Protein AF-A0A7X8FZ87-F1 (afdb_monomer_lite)

Structure (mmCIF, N/CA/C/O backbone):
data_AF-A0A7X8FZ87-F1
#
_entry.id   AF-A0A7X8FZ87-F1
#
loop_
_atom_site.group_PDB
_atom_site.id
_atom_site.type_symbol
_atom_site.label_atom_id
_atom_site.label_alt_id
_atom_site.label_comp_id
_atom_site.label_asym_id
_atom_site.label_entity_id
_atom_site.label_seq_id
_atom_site.pdbx_PDB_ins_code
_atom_site.Cartn_x
_atom_site.Cartn_y
_atom_site.Cartn_z
_atom_site.occupancy
_atom_site.B_iso_or_equiv
_atom_site.auth_seq_id
_atom_site.auth_comp_id
_atom_site.auth_asym_id
_atom_site.auth_at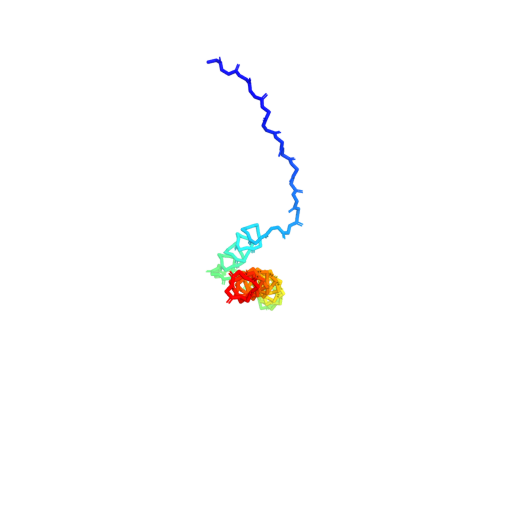om_id
_atom_site.pdbx_PDB_model_num
ATOM 1 N N . MET A 1 1 ? 29.331 23.517 12.431 1.00 38.16 1 MET A N 1
ATOM 2 C CA . MET A 1 1 ? 28.522 24.680 12.017 1.00 38.16 1 MET A CA 1
ATOM 3 C C . MET A 1 1 ? 28.381 24.589 10.506 1.00 38.16 1 MET A C 1
ATOM 5 O O . MET A 1 1 ? 29.303 24.949 9.794 1.00 38.16 1 MET A O 1
ATOM 9 N N . GLU A 1 2 ? 27.503 23.710 10.024 1.00 37.75 2 GLU A N 1
ATOM 10 C CA . GLU A 1 2 ? 26.068 23.976 9.784 1.00 37.75 2 GLU A CA 1
ATOM 11 C C . GLU A 1 2 ? 25.847 25.066 8.733 1.00 37.75 2 GLU A C 1
ATOM 13 O O . GLU A 1 2 ? 26.096 26.236 9.007 1.00 37.75 2 GLU A O 1
ATOM 18 N N . ASN A 1 3 ? 25.391 24.667 7.537 1.00 38.38 3 ASN A N 1
ATOM 19 C CA . ASN A 1 3 ? 24.030 24.937 7.033 1.00 38.38 3 ASN A CA 1
ATOM 20 C C . ASN A 1 3 ? 23.923 24.530 5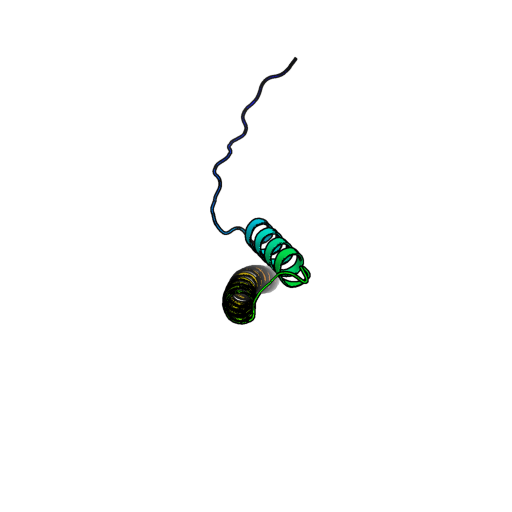.546 1.00 38.38 3 ASN A C 1
ATOM 22 O O . ASN A 1 3 ? 24.730 24.974 4.740 1.00 38.38 3 ASN A O 1
ATOM 26 N N . THR A 1 4 ? 23.100 23.564 5.110 1.00 40.88 4 THR A N 1
ATOM 27 C CA . THR A 1 4 ? 21.621 23.377 5.107 1.00 40.88 4 THR A CA 1
ATOM 28 C C . THR A 1 4 ? 21.040 23.623 3.715 1.00 40.88 4 THR A C 1
ATOM 30 O O . THR A 1 4 ? 21.198 24.719 3.180 1.00 40.88 4 THR A O 1
ATOM 33 N N . LYS A 1 5 ? 20.303 22.616 3.221 1.00 41.09 5 LYS A N 1
ATOM 34 C CA . LYS A 1 5 ? 19.101 22.614 2.347 1.00 41.09 5 LYS A CA 1
ATOM 35 C C . LYS A 1 5 ? 19.010 21.165 1.833 1.00 41.09 5 LYS A C 1
ATOM 37 O O . LYS A 1 5 ? 19.789 20.801 0.972 1.00 41.09 5 LYS A O 1
ATOM 42 N N . LYS A 1 6 ? 18.309 20.190 2.428 1.00 45.91 6 LYS A N 1
ATOM 43 C CA . LYS A 1 6 ? 16.940 20.089 2.973 1.00 45.91 6 LYS A CA 1
ATOM 44 C C . LYS A 1 6 ? 15.858 20.534 1.988 1.00 45.91 6 LYS A C 1
ATOM 46 O O . LYS A 1 6 ? 15.016 21.363 2.316 1.00 45.91 6 LYS A O 1
ATOM 51 N N . ASP A 1 7 ? 15.858 19.916 0.810 1.00 40.12 7 ASP A N 1
ATOM 52 C CA . ASP A 1 7 ? 14.701 19.880 -0.088 1.00 40.12 7 ASP A CA 1
ATOM 53 C C . ASP A 1 7 ? 13.645 18.923 0.478 1.00 40.12 7 ASP A C 1
ATOM 55 O O . ASP A 1 7 ? 13.465 17.787 0.053 1.00 40.12 7 ASP A O 1
ATOM 59 N N . ASN A 1 8 ? 12.961 19.394 1.520 1.00 43.66 8 ASN A N 1
ATOM 60 C CA . ASN A 1 8 ? 11.878 18.685 2.184 1.00 43.66 8 ASN A CA 1
ATOM 61 C C . ASN A 1 8 ? 10.578 18.896 1.399 1.00 43.66 8 ASN A C 1
ATOM 63 O O . ASN A 1 8 ? 9.665 19.589 1.851 1.00 43.66 8 ASN A O 1
ATOM 67 N N . LYS A 1 9 ? 10.486 18.326 0.196 1.00 44.09 9 LYS A N 1
ATOM 68 C CA . LYS A 1 9 ? 9.187 18.136 -0.449 1.00 44.09 9 LYS A CA 1
ATOM 69 C C . LYS A 1 9 ? 8.613 16.846 0.128 1.00 44.09 9 LYS A C 1
ATOM 71 O O . LYS A 1 9 ? 8.866 15.784 -0.418 1.00 44.09 9 LYS A O 1
ATOM 76 N N . LYS A 1 10 ? 7.881 16.947 1.247 1.00 42.44 10 LYS A N 1
ATOM 77 C CA . LYS A 1 10 ? 7.032 15.864 1.781 1.00 42.44 10 LYS A CA 1
ATOM 78 C C . LYS A 1 10 ? 6.075 15.414 0.674 1.00 42.44 10 LYS A C 1
ATOM 80 O O . LYS A 1 10 ? 5.006 16.003 0.492 1.00 42.44 10 LYS A O 1
ATOM 85 N N . SER A 1 11 ? 6.489 14.446 -0.132 1.00 47.00 11 SER A N 1
ATOM 86 C CA . SER A 1 11 ? 5.661 13.846 -1.163 1.00 47.00 11 SER A CA 1
ATOM 87 C C . SER A 1 11 ? 4.805 12.801 -0.483 1.00 47.00 11 SER A C 1
ATOM 89 O O . SER A 1 11 ? 5.179 11.638 -0.484 1.00 47.00 11 SER A O 1
ATOM 91 N N . LYS A 1 12 ? 3.673 13.232 0.086 1.00 52.03 12 LYS A N 1
ATOM 92 C CA . LYS A 1 12 ? 2.661 12.322 0.631 1.00 52.03 12 LYS A CA 1
ATOM 93 C C . LYS A 1 12 ? 2.482 11.131 -0.317 1.00 52.03 12 LYS A C 1
ATOM 95 O O . LYS A 1 12 ? 1.939 11.305 -1.409 1.00 52.03 12 LYS A O 1
ATOM 100 N N . GLY A 1 13 ? 2.928 9.954 0.111 1.00 73.50 13 GLY A N 1
ATOM 101 C CA . GLY A 1 13 ? 2.707 8.697 -0.595 1.00 73.50 13 GLY A CA 1
ATOM 102 C C . GLY A 1 13 ? 3.931 8.047 -1.236 1.00 73.50 13 GLY A C 1
ATOM 103 O O . GLY A 1 13 ? 3.741 7.335 -2.224 1.00 73.50 13 GLY A O 1
ATOM 104 N N . THR A 1 14 ? 5.145 8.237 -0.706 1.00 91.56 14 THR A N 1
ATOM 105 C CA . THR A 1 14 ? 6.236 7.293 -1.028 1.00 91.56 14 THR A CA 1
ATOM 106 C C . THR A 1 14 ? 5.942 5.908 -0.443 1.00 91.56 14 THR A C 1
ATOM 108 O O . THR A 1 14 ? 5.047 5.754 0.391 1.00 91.56 14 THR A O 1
ATOM 111 N N . PHE A 1 15 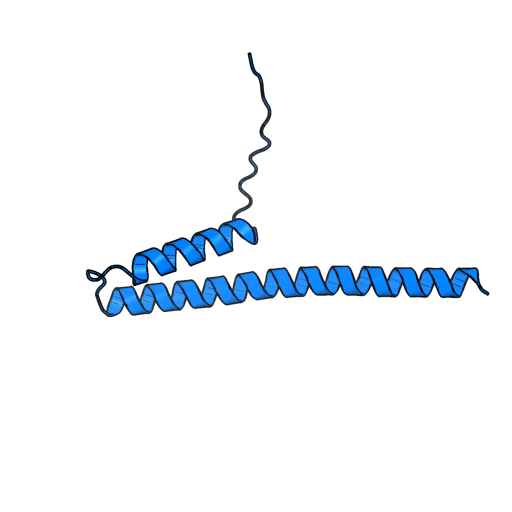? 6.669 4.887 -0.898 1.00 93.38 15 PHE A N 1
ATOM 112 C CA . PHE A 1 15 ? 6.534 3.535 -0.356 1.00 93.38 15 PHE A CA 1
ATOM 113 C C . PHE A 1 15 ? 6.877 3.506 1.138 1.00 93.38 15 PHE A C 1
ATOM 115 O O . PHE A 1 15 ? 6.117 2.971 1.935 1.00 93.38 15 PHE A O 1
ATOM 122 N N . GLU A 1 16 ? 7.975 4.157 1.518 1.00 94.25 16 GLU A N 1
ATOM 123 C CA . GLU A 1 16 ? 8.486 4.201 2.888 1.00 94.25 16 GLU A CA 1
ATOM 124 C C . GLU A 1 16 ? 7.495 4.879 3.839 1.00 94.25 16 GLU A C 1
ATOM 126 O O . GLU A 1 16 ? 7.220 4.349 4.908 1.00 94.25 16 GLU A O 1
ATOM 131 N N . GLU A 1 17 ? 6.894 6.002 3.431 1.00 93.44 17 GLU A N 1
ATOM 132 C CA . GLU A 1 17 ? 5.878 6.690 4.241 1.00 93.44 17 GLU A CA 1
ATOM 133 C C . GLU A 1 17 ? 4.612 5.835 4.430 1.00 93.44 17 GLU A C 1
ATOM 135 O O . GLU A 1 17 ? 3.968 5.877 5.482 1.00 93.44 17 GLU A O 1
ATOM 140 N N . LYS A 1 18 ? 4.219 5.067 3.404 1.00 94.50 18 LYS A N 1
ATOM 141 C CA . LYS A 1 18 ? 3.062 4.162 3.486 1.00 94.50 18 LYS A CA 1
ATOM 142 C C . LYS A 1 18 ? 3.346 2.961 4.371 1.00 94.50 18 LYS A C 1
ATOM 144 O O . LYS A 1 18 ? 2.467 2.564 5.129 1.00 94.50 18 LYS A O 1
ATOM 149 N N . LEU A 1 19 ? 4.559 2.425 4.295 1.00 94.25 19 LEU A N 1
ATOM 150 C CA . LEU A 1 19 ? 5.009 1.339 5.151 1.00 94.25 19 LEU A CA 1
ATOM 151 C C . LEU A 1 19 ? 5.065 1.786 6.618 1.00 94.25 19 LEU A C 1
ATOM 153 O O . LEU A 1 19 ? 4.483 1.128 7.469 1.00 94.25 19 LEU A O 1
ATOM 157 N N . GLU A 1 20 ? 5.626 2.966 6.894 1.00 95.75 20 GLU A N 1
ATOM 158 C CA . GLU A 1 20 ? 5.619 3.561 8.237 1.00 95.75 20 GLU A CA 1
ATOM 159 C C . GLU A 1 20 ? 4.185 3.781 8.751 1.00 95.75 20 GLU A C 1
ATOM 161 O O . GLU A 1 20 ? 3.880 3.551 9.921 1.00 95.75 20 GLU A O 1
ATOM 166 N N . SER A 1 21 ? 3.266 4.204 7.880 1.00 95.31 21 SER A N 1
ATOM 167 C CA . SER A 1 21 ? 1.851 4.343 8.243 1.00 95.31 21 SER A CA 1
ATOM 168 C C . SER A 1 21 ? 1.211 2.992 8.588 1.00 95.31 21 SER A C 1
ATOM 170 O O . SER A 1 21 ? 0.435 2.920 9.537 1.00 95.31 21 SER A O 1
ATOM 172 N N . LEU A 1 22 ? 1.551 1.925 7.857 1.00 95.44 22 LEU A N 1
ATOM 173 C CA . LEU A 1 22 ? 1.068 0.571 8.127 1.00 95.44 22 LEU A CA 1
ATOM 174 C C . LEU A 1 22 ? 1.594 0.046 9.470 1.00 95.44 22 LEU A C 1
ATOM 176 O O . LEU A 1 22 ? 0.802 -0.454 10.265 1.00 95.44 22 LEU A O 1
ATOM 180 N N . ASP A 1 23 ? 2.884 0.232 9.759 1.00 95.38 23 ASP A N 1
ATOM 181 C CA . ASP A 1 23 ? 3.488 -0.152 11.042 1.00 95.38 23 ASP A CA 1
ATOM 182 C C . ASP A 1 23 ? 2.797 0.556 12.217 1.00 95.38 23 ASP A C 1
ATOM 184 O O . ASP A 1 23 ? 2.463 -0.062 13.227 1.00 95.38 23 ASP A O 1
ATOM 188 N N . ASN A 1 24 ? 2.492 1.848 12.063 1.00 95.19 24 ASN A N 1
ATOM 189 C CA . ASN A 1 24 ? 1.752 2.608 13.070 1.00 95.19 24 ASN A CA 1
ATOM 190 C C . ASN A 1 24 ? 0.328 2.078 13.294 1.00 95.19 24 ASN A C 1
ATOM 192 O O . ASN A 1 24 ? -0.165 2.120 14.422 1.00 95.19 24 ASN A O 1
ATOM 196 N N . ILE A 1 25 ? -0.345 1.597 12.246 1.00 94.94 25 ILE A N 1
ATOM 197 C CA . ILE A 1 25 ? -1.664 0.969 12.386 1.00 94.94 25 ILE A CA 1
ATOM 198 C C . ILE A 1 25 ? -1.543 -0.356 13.131 1.00 94.94 25 ILE A C 1
ATOM 200 O O . ILE A 1 25 ? -2.347 -0.601 14.024 1.00 94.94 25 ILE A O 1
ATOM 204 N N . ILE A 1 26 ? -0.535 -1.174 12.821 1.00 93.50 26 ILE A N 1
ATOM 205 C CA . ILE A 1 26 ? -0.293 -2.442 13.522 1.00 93.50 26 ILE A CA 1
ATOM 206 C C . ILE A 1 26 ? -0.086 -2.185 15.017 1.00 93.50 26 ILE A C 1
ATOM 208 O O . ILE A 1 26 ? -0.782 -2.782 15.831 1.00 93.50 26 ILE A O 1
ATOM 212 N N . ILE A 1 27 ? 0.759 -1.214 15.377 1.00 93.50 27 ILE A N 1
ATOM 213 C CA . ILE A 1 27 ? 0.981 -0.817 16.778 1.00 93.50 27 ILE A CA 1
ATOM 214 C C . ILE A 1 27 ? -0.331 -0.388 17.459 1.00 93.50 27 ILE A C 1
ATOM 216 O O . ILE A 1 27 ? -0.557 -0.691 18.627 1.00 93.50 27 ILE A O 1
ATOM 220 N N . GLN A 1 28 ? -1.213 0.321 16.747 1.00 91.88 28 GLN A N 1
ATOM 221 C CA . GLN A 1 28 ? -2.517 0.722 17.290 1.00 91.88 28 GLN A CA 1
ATOM 222 C C . GLN A 1 28 ? -3.471 -0.465 17.461 1.00 91.88 28 GLN A C 1
ATOM 224 O O . GLN A 1 28 ? -4.239 -0.481 18.417 1.00 91.88 28 GLN A O 1
ATOM 229 N N . MET A 1 29 ? -3.425 -1.443 16.555 1.00 90.94 29 MET A N 1
ATOM 230 C CA . MET A 1 29 ? -4.237 -2.662 16.620 1.00 90.94 29 MET A CA 1
ATOM 231 C C . MET A 1 29 ? -3.767 -3.640 17.703 1.00 90.94 29 MET A C 1
ATOM 233 O O . MET A 1 29 ? -4.562 -4.451 18.162 1.00 90.94 29 MET A O 1
ATOM 237 N N . GLU A 1 30 ? -2.504 -3.562 18.123 1.00 89.31 30 GLU A N 1
ATOM 238 C CA . GLU A 1 30 ? -1.957 -4.329 19.250 1.00 89.31 30 GLU A CA 1
ATOM 239 C C . GLU A 1 30 ? -2.342 -3.750 20.623 1.00 89.31 30 GLU A C 1
ATOM 241 O O . GLU A 1 30 ? -2.033 -4.347 21.652 1.00 89.31 30 GLU A O 1
ATOM 246 N N . ASN A 1 31 ? -3.008 -2.591 20.665 1.00 87.88 31 ASN A N 1
ATOM 247 C CA . ASN A 1 31 ? -3.472 -1.998 21.912 1.00 87.88 31 ASN A CA 1
ATOM 248 C C . ASN A 1 31 ? -4.778 -2.661 22.390 1.00 87.88 31 ASN A C 1
ATOM 250 O O . ASN A 1 31 ? -5.810 -2.558 21.727 1.00 87.88 31 ASN A O 1
ATOM 254 N N . ASP A 1 32 ? -4.744 -3.259 23.583 1.00 75.94 32 ASP A N 1
ATOM 255 C CA . ASP A 1 32 ? -5.876 -3.946 24.226 1.00 75.94 32 ASP A CA 1
ATOM 256 C C . ASP A 1 32 ? -7.088 -3.033 24.528 1.00 75.94 32 ASP A C 1
ATOM 258 O O . ASP A 1 32 ? -8.169 -3.524 24.855 1.00 75.94 32 ASP A O 1
ATOM 262 N N . GLU A 1 33 ? -6.935 -1.707 24.430 1.00 88.44 33 GLU A N 1
ATOM 263 C CA . GLU A 1 33 ? -8.015 -0.728 24.631 1.00 88.44 33 GLU A CA 1
ATOM 264 C C . GLU A 1 33 ? -8.813 -0.400 23.352 1.00 88.44 33 GLU A C 1
ATOM 266 O O . GLU A 1 33 ? -9.739 0.413 23.404 1.00 88.44 33 GLU A O 1
ATOM 271 N N . LEU A 1 34 ? -8.474 -0.995 22.201 1.00 89.56 34 LEU A N 1
ATOM 272 C CA . LEU A 1 34 ? -9.162 -0.718 20.941 1.00 89.56 34 LEU A CA 1
ATOM 273 C C . LEU A 1 34 ? -10.535 -1.403 20.902 1.00 89.56 34 LEU A C 1
ATOM 275 O O . LEU A 1 34 ? -10.648 -2.624 21.025 1.00 89.56 34 LEU A O 1
ATOM 279 N N . ASP A 1 35 ? -11.598 -0.625 20.698 1.00 93.38 35 ASP A N 1
ATOM 280 C CA . ASP A 1 35 ? -12.931 -1.199 20.548 1.00 93.38 35 ASP A CA 1
ATOM 281 C C . ASP A 1 35 ? -13.120 -1.878 19.178 1.00 93.38 35 ASP A C 1
ATOM 283 O O . ASP A 1 35 ? -12.293 -1.777 18.264 1.00 93.38 35 ASP A O 1
ATOM 287 N N . LEU A 1 36 ? -14.215 -2.628 19.036 1.00 90.94 36 LEU A N 1
ATOM 288 C CA . LEU A 1 36 ? -14.492 -3.398 17.823 1.00 90.94 36 LEU A CA 1
ATOM 289 C C . LEU A 1 36 ? -14.662 -2.507 16.585 1.00 90.94 36 LEU A C 1
ATOM 291 O O . LEU A 1 36 ? -14.236 -2.886 15.496 1.00 90.94 36 LEU A O 1
ATOM 295 N N . GLU A 1 37 ? -15.308 -1.350 16.728 1.00 93.75 37 GLU A N 1
ATOM 296 C CA . GLU A 1 37 ? -15.592 -0.482 15.587 1.00 93.75 37 GLU A CA 1
ATOM 297 C C . GLU A 1 37 ? -14.305 0.172 15.079 1.00 93.75 37 GLU A C 1
ATOM 299 O O . GLU A 1 37 ? -14.049 0.209 13.872 1.00 93.75 37 GLU A O 1
ATOM 304 N N . ASP A 1 38 ? -13.455 0.618 15.997 1.00 93.44 38 ASP A N 1
ATOM 305 C CA . ASP A 1 38 ? -12.152 1.181 15.679 1.00 93.44 38 ASP A CA 1
ATOM 306 C C . ASP A 1 38 ? -11.185 0.117 15.148 1.00 93.44 38 ASP A C 1
ATOM 308 O O . ASP A 1 38 ? -10.454 0.385 14.192 1.00 93.44 38 ASP A O 1
ATOM 312 N N . SER A 1 39 ? -11.251 -1.117 15.657 1.00 92.44 39 SER A N 1
ATOM 313 C CA . SER A 1 39 ? -10.507 -2.261 15.108 1.00 92.44 39 SER A CA 1
ATOM 314 C C . SER A 1 39 ? -10.848 -2.515 13.637 1.00 92.44 39 SER A C 1
ATOM 316 O O . SER A 1 39 ? -9.952 -2.720 12.814 1.00 92.44 39 SER A O 1
ATOM 318 N N . ILE A 1 40 ? -12.135 -2.450 13.279 1.00 94.94 40 ILE A N 1
ATOM 319 C CA . ILE A 1 40 ? -12.588 -2.610 11.890 1.00 94.94 40 ILE A CA 1
ATOM 320 C C . ILE A 1 40 ? -12.069 -1.460 11.020 1.00 94.94 40 ILE A C 1
ATOM 322 O O . ILE A 1 40 ? -11.510 -1.709 9.952 1.00 94.94 40 ILE A O 1
ATOM 326 N N . LYS A 1 41 ? -12.176 -0.208 11.484 1.00 95.75 41 LYS A N 1
ATOM 327 C CA . LYS A 1 41 ? -11.667 0.962 10.743 1.00 95.75 41 LYS A CA 1
ATOM 328 C C . LYS A 1 41 ? -10.161 0.873 10.494 1.00 95.75 41 LYS A C 1
ATOM 330 O O . LYS A 1 41 ? -9.701 1.156 9.389 1.00 95.75 41 LYS A O 1
ATOM 335 N N . LYS A 1 42 ? -9.388 0.467 11.505 1.00 95.31 42 LYS A N 1
ATOM 336 C CA . LYS A 1 42 ? -7.932 0.293 11.401 1.00 95.31 42 LYS A CA 1
ATOM 337 C C . LYS A 1 42 ? -7.563 -0.807 10.416 1.00 95.31 42 LYS A C 1
ATOM 339 O O . LYS A 1 42 ? -6.665 -0.617 9.599 1.00 95.31 42 LYS A O 1
ATOM 344 N N . TYR A 1 43 ? -8.302 -1.911 10.429 1.00 94.94 43 TYR A N 1
ATOM 345 C CA . TYR A 1 43 ? -8.126 -2.981 9.456 1.00 94.94 43 TYR A CA 1
ATOM 346 C C . TYR A 1 43 ? -8.392 -2.511 8.015 1.00 94.94 43 TYR A C 1
ATOM 348 O O . TYR A 1 43 ? -7.580 -2.766 7.125 1.00 94.94 43 TYR A O 1
ATOM 356 N N . GLU A 1 44 ? -9.482 -1.776 7.773 1.00 96.81 44 GLU A N 1
ATOM 357 C CA . GLU A 1 44 ? -9.776 -1.205 6.449 1.00 96.81 44 GLU A CA 1
ATOM 358 C C . GLU A 1 44 ? -8.670 -0.248 5.973 1.00 96.81 44 GLU A C 1
ATOM 360 O O . GLU A 1 44 ? -8.260 -0.284 4.807 1.00 96.81 44 GLU A O 1
ATOM 365 N N . GLU A 1 45 ? -8.151 0.585 6.880 1.00 96.06 45 GLU A N 1
ATOM 366 C CA . GLU A 1 45 ? -7.032 1.491 6.613 1.00 96.06 45 GLU A CA 1
ATOM 367 C C . GLU A 1 45 ? -5.752 0.716 6.249 1.00 96.06 45 GLU A C 1
ATOM 369 O O . GLU A 1 45 ? -5.107 1.031 5.243 1.00 96.06 45 GLU A O 1
ATOM 374 N N . ALA A 1 46 ? -5.428 -0.345 6.996 1.00 95.75 46 ALA A N 1
ATOM 375 C CA . ALA A 1 46 ? -4.286 -1.216 6.726 1.00 95.75 46 ALA A CA 1
ATOM 376 C C . ALA A 1 46 ? -4.389 -1.885 5.348 1.00 95.75 46 ALA A C 1
ATOM 378 O O . ALA A 1 46 ? -3.452 -1.814 4.552 1.00 95.75 46 ALA A O 1
ATOM 379 N N . VAL A 1 47 ? -5.546 -2.471 5.018 1.00 96.94 47 VAL A N 1
ATOM 380 C CA . VAL A 1 47 ? -5.790 -3.103 3.709 1.00 96.94 47 VAL A CA 1
ATOM 381 C C . VAL A 1 47 ? -5.623 -2.094 2.576 1.00 96.94 47 VAL A C 1
ATOM 383 O O . VAL A 1 47 ? -5.037 -2.399 1.533 1.00 96.94 47 VAL A O 1
ATOM 386 N N . LYS A 1 48 ? -6.102 -0.863 2.760 1.00 96.50 48 LYS A N 1
ATOM 387 C CA . LYS A 1 48 ? -5.915 0.196 1.768 1.00 96.50 48 LYS A CA 1
ATOM 388 C C . LYS A 1 48 ? -4.436 0.535 1.567 1.00 96.50 48 LYS A C 1
ATOM 390 O O . LYS A 1 48 ? -4.010 0.651 0.420 1.00 96.50 48 LYS A O 1
ATOM 395 N N . LEU A 1 49 ? -3.662 0.673 2.643 1.00 96.25 49 LEU A N 1
ATOM 396 C CA . LEU A 1 49 ? -2.225 0.947 2.552 1.00 96.25 49 LEU A CA 1
ATOM 397 C C . LEU A 1 49 ? -1.463 -0.189 1.869 1.00 96.25 49 LEU A C 1
ATOM 399 O O . LEU A 1 49 ? -0.643 0.091 0.998 1.00 96.25 49 LEU A O 1
ATOM 403 N N . ILE A 1 50 ? -1.781 -1.446 2.188 1.00 96.38 50 ILE A N 1
ATOM 404 C CA . ILE A 1 50 ? -1.181 -2.624 1.542 1.00 96.38 50 ILE A CA 1
ATOM 405 C C . ILE A 1 50 ? -1.402 -2.571 0.026 1.00 96.38 50 ILE A C 1
ATOM 407 O O . ILE A 1 50 ? -0.437 -2.607 -0.735 1.00 96.38 50 ILE A O 1
ATOM 411 N N . ASN A 1 51 ? -2.645 -2.354 -0.414 1.00 96.94 51 ASN A N 1
ATOM 412 C CA . ASN A 1 51 ? -2.973 -2.226 -1.839 1.00 96.94 51 ASN A CA 1
ATOM 413 C C . ASN A 1 51 ? -2.230 -1.064 -2.526 1.00 96.94 51 ASN A C 1
ATOM 415 O O . ASN A 1 51 ? -1.957 -1.095 -3.727 1.00 96.94 51 ASN A O 1
ATOM 419 N N . GLU A 1 52 ? -1.958 0.024 -1.805 1.00 95.56 52 GLU A N 1
ATOM 420 C CA . GLU A 1 52 ? -1.190 1.149 -2.340 1.00 95.56 52 GLU A CA 1
ATOM 421 C C . GLU A 1 52 ? 0.308 0.826 -2.435 1.00 95.56 52 GLU A C 1
ATOM 423 O O . GLU A 1 52 ? 0.942 1.223 -3.414 1.00 95.56 52 GLU A O 1
ATOM 428 N N . CYS A 1 53 ? 0.859 0.088 -1.470 1.00 95.62 53 CYS A N 1
ATOM 429 C CA . CYS A 1 53 ? 2.232 -0.410 -1.500 1.00 95.62 53 CYS A CA 1
ATOM 4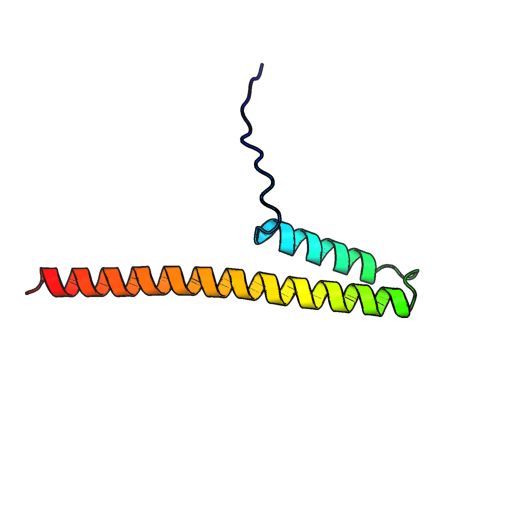30 C C . CYS A 1 53 ? 2.457 -1.382 -2.665 1.00 95.62 53 CYS A C 1
ATOM 432 O O . CYS A 1 53 ? 3.409 -1.196 -3.423 1.00 95.62 53 CYS A O 1
ATOM 434 N N . GLU A 1 54 ? 1.554 -2.344 -2.867 1.00 96.50 54 GLU A N 1
ATOM 435 C CA . GLU A 1 54 ? 1.602 -3.295 -3.989 1.00 96.50 54 GLU A CA 1
ATOM 436 C C . GLU A 1 54 ? 1.665 -2.570 -5.338 1.00 96.50 54 GLU A C 1
ATOM 438 O O . GLU A 1 54 ? 2.562 -2.815 -6.137 1.00 96.50 54 GLU A O 1
ATOM 443 N N . LYS A 1 55 ? 0.820 -1.554 -5.553 1.00 96.50 55 LYS A N 1
ATOM 444 C CA . LYS A 1 55 ? 0.853 -0.744 -6.787 1.00 96.50 55 LYS A CA 1
ATOM 445 C C . LYS A 1 55 ? 2.190 -0.041 -7.022 1.00 96.50 55 LYS A C 1
ATOM 447 O O . LYS A 1 55 ? 2.567 0.205 -8.171 1.00 96.50 55 LYS A O 1
ATOM 452 N N . ILE A 1 56 ? 2.877 0.370 -5.956 1.00 95.44 56 ILE A N 1
ATOM 453 C CA . ILE A 1 56 ? 4.198 0.996 -6.076 1.00 95.44 56 ILE A CA 1
ATOM 454 C C . ILE A 1 56 ? 5.235 -0.054 -6.481 1.00 95.44 56 ILE A C 1
ATOM 456 O O . ILE A 1 56 ? 6.048 0.229 -7.367 1.00 95.44 56 ILE A O 1
ATOM 460 N N . ILE A 1 57 ? 5.170 -1.246 -5.883 1.00 96.88 57 ILE A N 1
ATOM 461 C CA . ILE A 1 57 ? 6.034 -2.385 -6.208 1.00 96.88 57 ILE A CA 1
ATOM 462 C C . ILE A 1 57 ? 5.822 -2.805 -7.666 1.00 96.88 57 ILE A C 1
ATOM 464 O O . ILE A 1 57 ? 6.780 -2.769 -8.433 1.00 96.88 57 ILE A O 1
ATOM 468 N N . ASP A 1 58 ? 4.583 -3.042 -8.098 1.00 97.31 58 ASP A N 1
ATOM 469 C CA . ASP A 1 58 ? 4.249 -3.416 -9.481 1.00 97.31 58 ASP A CA 1
ATOM 470 C C . ASP A 1 58 ? 4.819 -2.419 -10.498 1.00 97.31 58 ASP A C 1
ATOM 472 O O . ASP A 1 58 ? 5.378 -2.768 -11.542 1.00 97.31 58 ASP A O 1
ATOM 476 N N . LYS A 1 59 ? 4.705 -1.123 -10.188 1.00 96.31 59 LYS A N 1
ATOM 477 C CA . LYS A 1 59 ? 5.245 -0.060 -11.035 1.00 96.31 59 LYS A CA 1
ATOM 478 C C . LYS A 1 59 ? 6.772 -0.075 -11.071 1.00 96.31 59 LYS A C 1
ATOM 480 O O . LYS A 1 59 ? 7.353 0.280 -12.099 1.00 96.31 59 LYS A O 1
ATOM 485 N N . ALA A 1 60 ? 7.428 -0.405 -9.962 1.00 95.25 60 ALA A N 1
ATOM 486 C CA . ALA A 1 60 ? 8.877 -0.541 -9.902 1.00 95.25 60 ALA A CA 1
ATOM 487 C C . ALA A 1 60 ? 9.342 -1.762 -10.707 1.00 95.25 60 ALA A C 1
ATOM 489 O O . ALA A 1 60 ? 10.222 -1.621 -11.557 1.00 95.25 60 ALA A O 1
ATOM 490 N N . GLU A 1 61 ? 8.695 -2.912 -10.531 1.00 96.75 61 GLU A N 1
ATOM 491 C CA . GLU A 1 61 ? 8.967 -4.137 -11.285 1.00 96.75 61 GLU A CA 1
ATOM 492 C C . GLU A 1 61 ? 8.783 -3.931 -12.790 1.00 96.75 61 GLU A C 1
ATOM 494 O O . GLU A 1 61 ? 9.670 -4.266 -13.575 1.00 96.75 61 GLU A O 1
ATOM 499 N N . GLY A 1 62 ? 7.691 -3.282 -13.205 1.00 97.56 62 GLY A N 1
ATOM 500 C CA . GLY A 1 62 ? 7.445 -2.963 -14.612 1.00 97.56 62 GLY A CA 1
ATOM 501 C C . GLY A 1 62 ? 8.533 -2.077 -15.229 1.00 97.56 62 GLY A C 1
ATOM 502 O O . GLY A 1 62 ? 8.910 -2.269 -16.386 1.00 97.56 62 GLY A O 1
ATOM 503 N N . LYS A 1 63 ? 9.096 -1.134 -14.460 1.00 96.50 63 LYS A N 1
ATOM 504 C CA . LYS A 1 63 ? 10.240 -0.327 -14.917 1.00 96.50 63 LYS A CA 1
ATOM 505 C C . LYS A 1 63 ? 11.501 -1.169 -15.077 1.00 96.50 63 LYS A C 1
ATOM 507 O O . LYS A 1 63 ? 12.189 -1.012 -16.080 1.00 96.50 63 LYS A O 1
ATOM 512 N N . VAL A 1 64 ? 11.801 -2.038 -14.111 1.00 96.50 64 VAL A N 1
ATOM 513 C CA . VAL A 1 64 ? 12.966 -2.933 -14.174 1.00 96.50 64 VAL A CA 1
ATOM 514 C C . VAL A 1 64 ? 12.855 -3.858 -15.380 1.00 96.50 64 VAL A C 1
ATOM 516 O O . VAL A 1 64 ? 13.795 -3.948 -16.164 1.00 96.50 64 VAL A O 1
ATOM 519 N N . LYS A 1 65 ? 11.685 -4.472 -15.580 1.00 96.31 65 LYS A N 1
ATOM 520 C CA . LYS A 1 65 ? 11.420 -5.344 -16.725 1.00 96.31 65 LYS A CA 1
ATOM 521 C C . LYS A 1 65 ? 11.663 -4.627 -18.051 1.00 96.31 65 LYS A C 1
ATOM 523 O O . LYS A 1 65 ? 12.387 -5.145 -18.891 1.00 96.31 65 LYS A O 1
ATOM 528 N N . LYS A 1 66 ? 11.145 -3.404 -18.202 1.00 96.25 66 LYS A N 1
ATOM 529 C CA . LYS A 1 66 ? 11.368 -2.603 -19.410 1.00 96.25 66 LYS A CA 1
ATOM 530 C C . LYS A 1 66 ? 12.852 -2.309 -19.655 1.00 96.25 66 LYS A C 1
ATOM 532 O O . LYS A 1 66 ? 13.306 -2.400 -20.784 1.00 96.25 66 LYS A O 1
ATOM 537 N N . ILE A 1 67 ? 13.616 -1.985 -18.609 1.00 96.25 67 ILE A N 1
ATOM 538 C CA . ILE A 1 67 ? 15.064 -1.745 -18.734 1.00 96.25 67 ILE A CA 1
ATOM 539 C C . ILE A 1 67 ? 15.791 -3.005 -19.228 1.00 96.25 67 ILE A C 1
ATOM 541 O O . ILE A 1 67 ? 16.709 -2.901 -20.037 1.00 96.25 67 ILE A O 1
ATOM 545 N N . ILE A 1 68 ? 15.392 -4.186 -18.749 1.00 95.00 68 ILE A N 1
ATOM 546 C CA . ILE A 1 68 ? 15.963 -5.462 -19.197 1.00 95.00 68 ILE A CA 1
ATOM 547 C C . ILE A 1 68 ? 15.627 -5.707 -20.673 1.00 95.00 68 ILE A C 1
ATOM 549 O O . ILE A 1 68 ? 16.539 -5.958 -21.454 1.00 95.00 68 ILE A O 1
ATOM 553 N N . GLU A 1 69 ? 14.359 -5.556 -21.066 1.00 94.19 69 GLU A N 1
ATOM 554 C CA . GLU A 1 69 ? 13.912 -5.707 -22.460 1.00 94.19 69 GLU A CA 1
ATOM 555 C C . GLU A 1 69 ? 14.635 -4.728 -23.404 1.00 94.19 69 GLU A C 1
ATOM 557 O O . GLU A 1 69 ? 15.121 -5.121 -24.463 1.00 94.19 69 GLU A O 1
ATOM 562 N N . ASP A 1 70 ? 14.760 -3.456 -23.012 1.00 93.00 70 A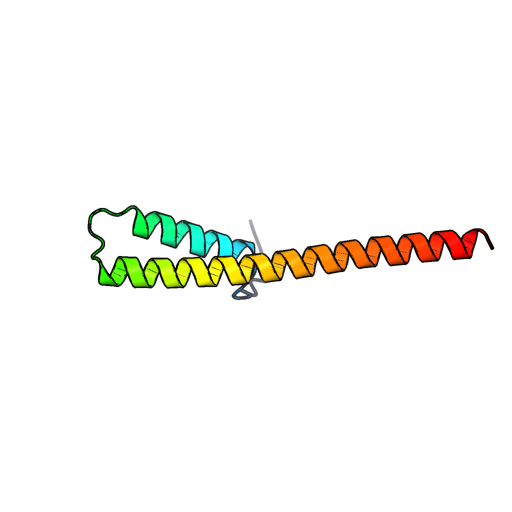SP A N 1
ATOM 563 C CA . ASP A 1 70 ? 15.469 -2.436 -23.791 1.00 93.00 70 ASP A CA 1
ATOM 564 C C . ASP A 1 70 ? 16.962 -2.796 -23.948 1.00 93.00 70 ASP A C 1
ATOM 566 O O . ASP A 1 70 ? 17.515 -2.668 -25.042 1.00 93.00 70 ASP A O 1
ATOM 570 N N . ASN A 1 71 ? 17.610 -3.304 -22.893 1.00 91.38 71 ASN A N 1
ATOM 571 C CA . ASN A 1 71 ? 19.003 -3.759 -22.952 1.00 91.38 71 ASN A CA 1
ATOM 572 C C . ASN A 1 71 ? 19.189 -4.979 -23.862 1.00 91.38 71 ASN A C 1
ATOM 574 O O . ASN A 1 71 ? 20.155 -5.016 -24.623 1.00 91.38 71 ASN A O 1
ATOM 578 N N . GLU A 1 72 ? 18.291 -5.964 -23.803 1.00 90.56 72 GLU A N 1
ATOM 579 C CA . GLU A 1 72 ? 18.321 -7.128 -24.696 1.00 90.56 72 GLU A CA 1
ATOM 580 C C . GLU A 1 72 ? 18.180 -6.696 -26.160 1.00 90.56 72 GLU A C 1
ATOM 582 O O . GLU A 1 72 ? 18.971 -7.117 -27.003 1.00 90.56 72 GLU A O 1
ATOM 587 N N . ASN A 1 73 ? 17.248 -5.783 -26.451 1.00 88.44 73 ASN A N 1
ATOM 588 C CA . ASN A 1 73 ? 17.056 -5.221 -27.789 1.00 88.44 73 ASN A CA 1
ATOM 589 C C . ASN A 1 73 ? 18.306 -4.490 -28.304 1.00 88.44 73 ASN A C 1
ATOM 591 O O . ASN A 1 73 ? 18.695 -4.687 -29.455 1.00 88.44 73 ASN A O 1
ATOM 595 N N . ILE A 1 74 ? 18.960 -3.681 -27.460 1.00 86.88 74 ILE A N 1
AT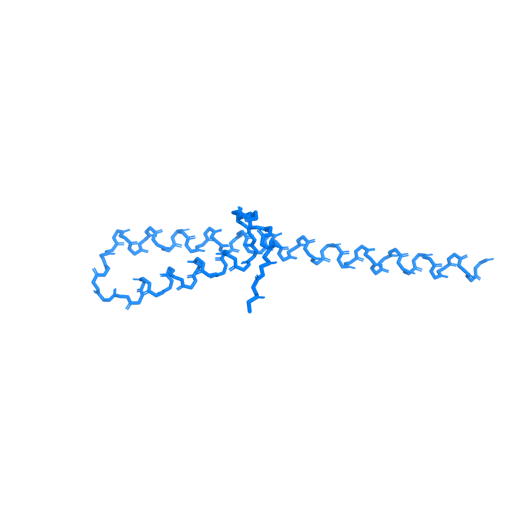OM 596 C CA . ILE A 1 74 ? 20.231 -3.018 -27.805 1.00 86.88 74 ILE A CA 1
ATOM 597 C C . ILE A 1 74 ? 21.313 -4.056 -28.116 1.00 86.88 74 ILE A C 1
ATOM 599 O O . ILE A 1 74 ? 22.074 -3.887 -29.066 1.00 86.88 74 ILE A O 1
ATOM 603 N N . MET A 1 75 ? 21.373 -5.134 -27.331 1.00 81.38 75 MET A N 1
ATOM 604 C CA . MET A 1 75 ? 22.296 -6.245 -27.550 1.00 81.38 75 MET A CA 1
ATOM 605 C C . MET A 1 75 ? 22.080 -6.842 -28.944 1.00 81.38 75 MET A C 1
ATOM 607 O O . MET A 1 75 ? 23.015 -6.857 -29.732 1.00 81.38 75 MET A O 1
ATOM 611 N N . TYR A 1 76 ? 20.852 -7.229 -29.303 1.00 85.94 76 TYR A N 1
ATOM 612 C CA . TYR A 1 76 ? 20.563 -7.789 -30.629 1.00 85.94 76 TYR A CA 1
ATOM 613 C C . TYR A 1 76 ? 20.938 -6.842 -31.781 1.00 85.94 76 TYR A C 1
ATOM 615 O O . TYR A 1 76 ? 21.524 -7.295 -32.758 1.00 85.94 76 TYR A O 1
ATOM 623 N N . GLN A 1 77 ? 20.696 -5.534 -31.641 1.00 82.12 77 GLN A N 1
ATOM 624 C CA . GLN A 1 77 ? 21.063 -4.532 -32.656 1.00 82.12 77 GLN A CA 1
ATOM 625 C C . GLN A 1 77 ? 22.575 -4.346 -32.847 1.00 82.12 77 GLN A C 1
ATOM 627 O O . GLN A 1 77 ? 22.989 -3.844 -33.884 1.00 82.12 77 GLN A O 1
ATOM 632 N N . LEU A 1 78 ? 23.399 -4.686 -31.852 1.00 84.44 78 LEU A N 1
ATOM 633 C CA . LEU A 1 78 ? 24.860 -4.564 -31.935 1.00 84.44 78 LEU A CA 1
ATOM 634 C C . LEU A 1 78 ? 25.528 -5.764 -32.622 1.00 84.44 78 LEU A C 1
ATOM 636 O O . LEU A 1 78 ? 26.691 -5.660 -33.014 1.00 84.44 78 LEU A O 1
ATOM 640 N N . PHE A 1 79 ? 24.829 -6.898 -32.716 1.00 79.81 79 PHE A N 1
ATOM 641 C CA . PHE A 1 79 ? 25.332 -8.132 -33.331 1.00 79.81 79 PHE A CA 1
ATOM 642 C C . PHE A 1 79 ? 24.779 -8.385 -34.744 1.00 79.81 79 PHE A C 1
ATOM 644 O O . PHE A 1 79 ? 25.189 -9.364 -35.373 1.00 79.81 79 PHE A O 1
ATOM 651 N N . GLU A 1 80 ? 23.906 -7.505 -35.244 1.00 52.72 80 GLU A N 1
ATOM 652 C CA . GLU A 1 80 ? 23.517 -7.385 -36.661 1.00 52.72 80 GLU A CA 1
ATOM 653 C C . GLU A 1 80 ? 24.294 -6.257 -37.357 1.00 52.72 80 GLU A C 1
ATOM 655 O O . GLU A 1 80 ? 24.661 -6.449 -38.541 1.00 52.72 80 GLU A O 1
#

Sequence (80 aa):
MENTKKDNKKSKGTFEEKLESLDNIIIQMENDELDLEDSIKKYEEAVKLINECEKIIDKAEGKVKKIIEDNENIMYQLFE

Radius of gyration: 20.8 Å; chains: 1; bounding box: 44×33×61 Å

Secondary structure (DSSP, 8-state):
-----------TT-HHHHHHHHHHHHHHHT-TT--HHHHHHHHHHHHHHHHHHHHHHHHHHHHHHHHHHHHHHHHHHHH-

pLDDT: mean 84.79, std 18.91, range [37.75, 97.56]

Foldseek 3Di:
DDDDDDPPPVPPQDLVVLVVVLVVLVVVLPDPPDDPVNNVVSVVSNVVSVVSNVVVVVVVVVVVVVVVVVVVVVVVVVVD